Protein AF-A0A943U3I7-F1 (afdb_monomer_lite)

Secondary structure (DSSP, 8-state):
--S-HHHHHHHHHHHHHTSS-HHHHHHHTT--HHHHHHHHHHHHHHTTPPP------S--------THHHHHHHHS-HHHHHHHHHHHHHHHHHHHTT-------

Sequence (105 aa):
MKYTKEQRLDIGRRIYDGEISRYEAAEEYVINEQTARNYMRMYRDANQLPPKQGRRSICAPSFKKAPAELDELKAMTKEELIQELIKAKITEARLKKGYEVKGDV

Foldseek 3Di:
DLDDLVVLLVLLVCCLVPVDPLVRSCVVVVHDSVSSVVSVVSNCVVVVHDPPPDVDDDDDPPPPPPPVVPVVLVPDDPVVNVVVVVVVVVVVVCVVVVNDPPDDD

Structure (mmCIF, N/CA/C/O backbone):
data_AF-A0A943U3I7-F1
#
_entry.id   AF-A0A943U3I7-F1
#
loop_
_atom_site.group_PDB
_atom_site.id
_atom_site.type_symbol
_atom_site.label_atom_id
_atom_site.label_alt_id
_atom_site.label_comp_id
_atom_site.label_asym_id
_atom_site.label_entity_id
_atom_site.label_seq_id
_atom_site.pdbx_PDB_ins_code
_atom_site.Cartn_x
_atom_site.Cartn_y
_atom_site.Cartn_z
_atom_site.occupancy
_atom_site.B_iso_or_equiv
_atom_site.auth_seq_id
_atom_site.auth_comp_id
_atom_site.auth_asym_id
_atom_site.auth_atom_id
_atom_site.pdbx_PDB_model_num
ATOM 1 N N . MET A 1 1 ? -21.831 -7.857 13.645 1.00 65.38 1 MET A N 1
ATOM 2 C CA . MET A 1 1 ? -20.386 -7.517 13.569 1.00 65.38 1 MET A CA 1
ATOM 3 C C . MET A 1 1 ? -19.960 -6.958 14.920 1.00 65.38 1 MET A C 1
ATOM 5 O O . MET A 1 1 ? -20.676 -6.097 15.405 1.00 65.38 1 MET A O 1
ATOM 9 N N . LYS A 1 2 ? -18.849 -7.426 15.515 1.00 81.00 2 LYS A N 1
ATOM 10 C CA . LYS A 1 2 ? -18.415 -7.013 16.871 1.00 81.00 2 LYS A CA 1
ATOM 11 C C . LYS A 1 2 ? -18.008 -5.534 16.991 1.00 81.00 2 LYS A C 1
ATOM 13 O O . LYS A 1 2 ? -18.209 -4.955 18.045 1.00 81.00 2 LYS A O 1
ATOM 18 N N . TYR A 1 3 ? -17.472 -4.939 15.923 1.00 90.31 3 TYR A N 1
ATOM 19 C CA . TYR A 1 3 ? -16.940 -3.569 15.928 1.00 90.31 3 TYR A CA 1
ATOM 20 C C . TYR A 1 3 ? -17.624 -2.681 14.885 1.00 90.31 3 TYR A C 1
ATOM 22 O O . TYR A 1 3 ? -17.913 -3.145 13.767 1.00 90.31 3 TYR A O 1
ATOM 30 N N . THR A 1 4 ? -17.845 -1.409 15.228 1.00 95.00 4 THR A N 1
ATOM 31 C CA . THR A 1 4 ? -18.383 -0.376 14.325 1.00 95.00 4 THR A CA 1
ATOM 32 C C . THR A 1 4 ? -17.350 0.033 13.273 1.00 95.00 4 THR A C 1
ATOM 34 O O . THR A 1 4 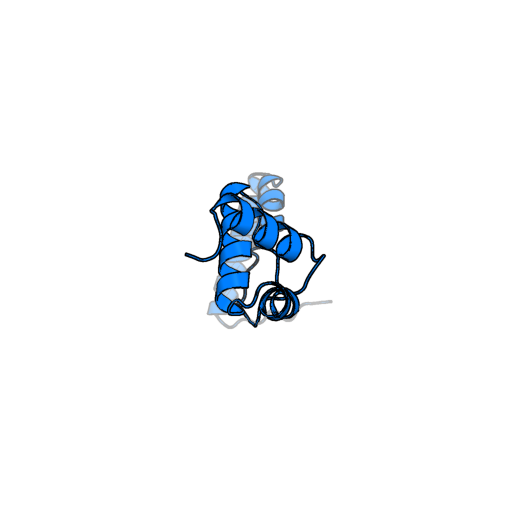? -16.172 -0.303 13.377 1.00 95.00 4 THR A O 1
ATOM 37 N N . LYS A 1 5 ? -17.768 0.744 12.218 1.00 92.69 5 LYS A N 1
ATOM 38 C CA . LYS A 1 5 ? -16.849 1.176 11.149 1.00 92.69 5 LYS A CA 1
ATOM 39 C C . LYS A 1 5 ? -15.706 2.045 11.688 1.00 92.69 5 LYS A C 1
ATOM 41 O O . LYS A 1 5 ? -14.565 1.844 11.289 1.00 92.69 5 LYS A O 1
ATOM 46 N N . GLU A 1 6 ? -16.012 2.956 12.603 1.00 93.81 6 GLU A N 1
ATOM 47 C CA . GLU A 1 6 ? -15.041 3.867 13.218 1.00 93.81 6 GLU A CA 1
ATOM 48 C C . GLU A 1 6 ? -14.018 3.112 14.065 1.00 93.81 6 GLU A C 1
ATOM 50 O O . GLU A 1 6 ? -12.821 3.297 13.881 1.00 93.81 6 GLU A O 1
ATOM 55 N N . GLN A 1 7 ? -14.471 2.163 14.889 1.00 94.81 7 GLN A N 1
ATOM 56 C CA . GLN A 1 7 ? -13.577 1.315 15.683 1.00 94.81 7 GLN A CA 1
ATOM 57 C C . GLN A 1 7 ? -12.618 0.506 14.802 1.00 94.81 7 GLN A C 1
ATOM 59 O O . GLN A 1 7 ? -11.450 0.345 15.132 1.00 94.81 7 GLN A O 1
ATOM 64 N N . ARG A 1 8 ? -13.081 0.020 13.644 1.00 95.06 8 ARG A N 1
ATOM 65 C CA . ARG A 1 8 ? -12.211 -0.698 12.697 1.00 95.06 8 ARG A CA 1
ATOM 66 C C . ARG A 1 8 ? -11.137 0.206 12.105 1.00 95.06 8 ARG A C 1
ATOM 68 O O . ARG A 1 8 ? -10.018 -0.248 11.901 1.00 95.06 8 ARG A O 1
ATOM 75 N N . LEU A 1 9 ? -11.478 1.458 11.806 1.00 95.12 9 LEU A N 1
ATOM 76 C CA . LEU A 1 9 ? -10.514 2.434 11.302 1.00 95.12 9 LEU A CA 1
ATOM 77 C C . LEU A 1 9 ? -9.498 2.811 12.381 1.00 95.12 9 LEU A C 1
ATOM 79 O O . LEU A 1 9 ? -8.317 2.904 12.068 1.00 95.12 9 LEU A O 1
ATOM 83 N N . ASP A 1 10 ? -9.936 2.952 13.632 1.00 96.00 10 ASP A N 1
ATOM 84 C CA . ASP A 1 10 ? -9.065 3.229 14.776 1.00 96.00 10 ASP A CA 1
ATOM 85 C C . ASP A 1 10 ? -8.059 2.089 15.012 1.00 96.00 10 ASP A C 1
ATOM 87 O O . ASP A 1 10 ? -6.853 2.320 15.001 1.00 96.00 10 ASP A O 1
ATOM 91 N N . ILE A 1 11 ? -8.528 0.836 15.064 1.00 95.31 11 ILE A N 1
ATOM 92 C CA . ILE A 1 11 ? -7.655 -0.351 15.153 1.00 95.31 11 ILE A CA 1
ATOM 93 C C . ILE A 1 11 ? -6.688 -0.400 13.960 1.00 95.31 11 ILE A C 1
ATOM 95 O O . ILE A 1 11 ? -5.496 -0.668 14.113 1.00 95.31 11 ILE A O 1
ATOM 99 N N . GLY A 1 12 ? -7.189 -0.113 12.755 1.00 94.62 12 GLY A N 1
ATOM 100 C CA . GLY A 1 12 ? -6.379 -0.057 11.542 1.00 94.62 12 GLY A CA 1
ATOM 101 C C . GLY A 1 12 ? -5.284 1.012 11.582 1.00 94.62 12 GLY A C 1
ATOM 102 O O . GLY A 1 12 ? -4.179 0.743 11.106 1.00 94.62 12 GLY A O 1
ATOM 103 N N . ARG A 1 13 ? -5.569 2.179 12.176 1.00 95.38 13 ARG A N 1
ATOM 104 C CA . ARG A 1 13 ? -4.603 3.260 12.412 1.00 95.38 13 ARG A CA 1
ATOM 105 C C . ARG A 1 13 ? -3.480 2.792 13.326 1.00 95.38 13 ARG A C 1
ATOM 107 O O . ARG A 1 13 ? -2.326 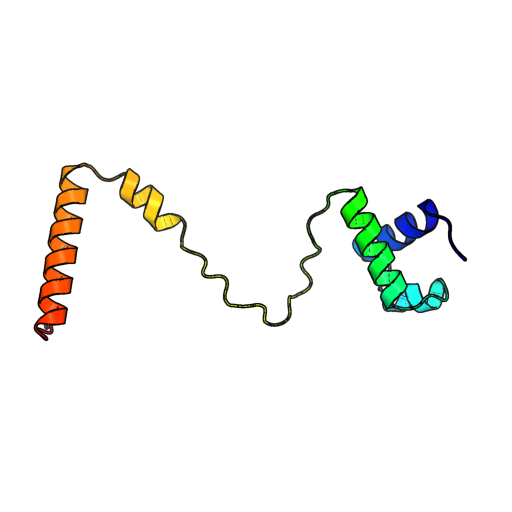2.846 12.915 1.00 95.38 13 ARG A O 1
ATOM 114 N N . ARG A 1 14 ? -3.817 2.244 14.501 1.00 95.69 14 ARG A N 1
ATOM 115 C CA . ARG A 1 14 ? -2.833 1.756 15.489 1.00 95.69 14 ARG A CA 1
ATOM 116 C C . ARG A 1 14 ? -1.859 0.745 14.867 1.00 95.69 14 ARG A C 1
ATOM 118 O O . ARG A 1 14 ? -0.649 0.827 15.069 1.00 95.69 14 ARG A O 1
ATOM 125 N N . ILE A 1 15 ? -2.369 -0.164 14.026 1.00 94.31 15 ILE A N 1
ATOM 126 C CA . ILE A 1 15 ? -1.545 -1.140 13.285 1.00 94.31 15 ILE A CA 1
ATOM 127 C C . ILE A 1 15 ? -0.685 -0.467 12.198 1.00 94.31 15 ILE A C 1
ATOM 129 O O . ILE A 1 15 ? 0.455 -0.873 11.940 1.00 94.31 15 ILE A O 1
ATOM 133 N N . TYR A 1 16 ? -1.222 0.542 11.508 1.00 91.75 16 TYR A N 1
ATOM 134 C CA . TYR A 1 16 ? -0.501 1.262 10.459 1.00 91.75 16 TYR A CA 1
ATOM 135 C C . TYR A 1 16 ? 0.673 2.066 11.023 1.00 91.75 16 TYR A C 1
ATOM 137 O O . TYR A 1 16 ? 1.791 1.928 10.510 1.00 91.75 16 TYR A O 1
ATOM 145 N N . ASP A 1 17 ? 0.438 2.806 12.102 1.00 91.25 17 ASP A N 1
ATOM 146 C CA . ASP A 1 17 ? 1.439 3.625 12.792 1.00 91.25 17 ASP A CA 1
ATOM 147 C C . ASP A 1 17 ? 2.478 2.757 13.522 1.00 91.25 17 ASP A C 1
ATOM 149 O O . ASP A 1 17 ? 3.609 3.180 13.743 1.00 91.25 17 ASP A O 1
ATOM 153 N N . GLY A 1 18 ? 2.145 1.484 13.772 1.00 90.56 18 GLY A N 1
ATOM 154 C CA . GLY A 1 18 ? 3.036 0.513 14.404 1.00 90.56 18 GLY A CA 1
ATOM 155 C C . GLY A 1 18 ? 2.987 0.549 15.929 1.00 90.56 18 GLY A C 1
ATOM 156 O O . GLY A 1 18 ? 3.914 0.050 16.554 1.00 90.56 18 GLY A O 1
ATOM 157 N N . GLU A 1 19 ? 1.922 1.114 16.509 1.00 94.88 19 GLU A N 1
ATOM 158 C CA . GLU A 1 19 ? 1.659 1.067 17.953 1.00 94.88 19 GLU A CA 1
ATOM 159 C C . GLU A 1 19 ? 1.431 -0.365 18.436 1.00 94.88 19 GLU A C 1
ATOM 161 O O . GLU A 1 19 ? 1.866 -0.730 19.521 1.00 94.88 19 GLU A O 1
ATOM 166 N N . ILE A 1 20 ? 0.732 -1.157 17.619 1.00 95.31 20 ILE A N 1
ATOM 167 C CA . ILE A 1 20 ? 0.477 -2.576 17.858 1.00 95.31 20 ILE A CA 1
ATOM 168 C C . ILE A 1 20 ? 0.742 -3.371 16.584 1.00 95.31 20 ILE A C 1
ATOM 170 O O . ILE A 1 20 ? 0.455 -2.938 15.461 1.00 95.31 20 ILE A O 1
ATOM 174 N N . SER A 1 21 ? 1.276 -4.572 16.745 1.00 93.75 21 SER A N 1
ATOM 175 C CA . SER A 1 21 ? 1.411 -5.535 15.664 1.00 93.75 21 SER A CA 1
ATOM 176 C C . SER A 1 21 ? 0.046 -6.084 15.247 1.00 93.75 21 SER A C 1
ATOM 178 O O . SER A 1 21 ? -0.906 -6.141 16.022 1.00 93.75 21 SER A O 1
ATOM 180 N N . ARG A 1 22 ? -0.046 -6.596 14.016 1.00 93.38 22 ARG A N 1
ATOM 181 C CA . ARG A 1 22 ? -1.232 -7.337 13.544 1.00 93.38 22 ARG A CA 1
ATOM 182 C C . ARG A 1 22 ? -1.567 -8.555 14.417 1.00 93.38 22 ARG A C 1
ATOM 184 O O . ARG A 1 22 ? -2.721 -8.967 14.445 1.00 93.38 22 ARG A O 1
ATOM 191 N N . TYR A 1 23 ? -0.555 -9.129 15.070 1.00 94.81 23 TYR A N 1
ATOM 192 C CA . TYR A 1 23 ? -0.690 -10.274 15.970 1.00 94.81 23 TYR A CA 1
ATOM 193 C C . TYR A 1 23 ? -1.213 -9.840 17.338 1.00 94.81 23 TYR A C 1
AT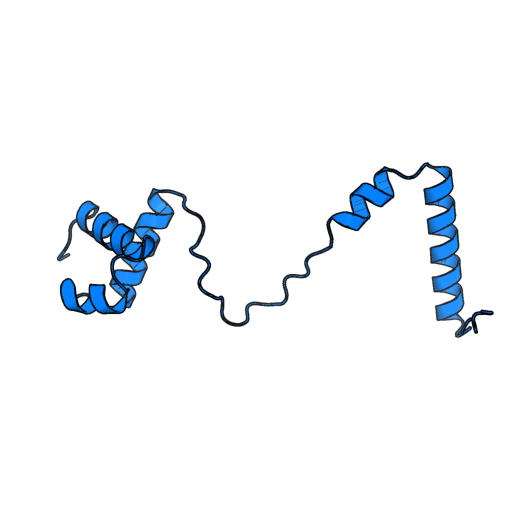OM 195 O O . TYR A 1 23 ? -2.198 -10.387 17.813 1.00 94.81 23 TYR A O 1
ATOM 203 N N . GLU A 1 24 ? -0.634 -8.787 17.909 1.00 95.31 24 GLU A N 1
ATOM 204 C CA . GLU A 1 24 ? -1.088 -8.202 19.178 1.00 95.31 24 GLU A CA 1
ATOM 205 C C . GLU A 1 24 ? -2.529 -7.695 19.063 1.00 95.31 24 GLU A C 1
ATOM 207 O O . GLU A 1 24 ? -3.362 -7.991 19.910 1.00 95.31 24 GLU A O 1
ATOM 212 N N . ALA A 1 25 ? -2.874 -7.044 17.948 1.00 95.19 25 ALA A N 1
ATOM 213 C CA . ALA A 1 25 ? -4.245 -6.625 17.676 1.00 95.19 25 ALA A CA 1
ATOM 214 C C . ALA A 1 25 ? -5.227 -7.809 17.582 1.00 95.19 25 ALA A C 1
ATOM 216 O O . ALA A 1 25 ? -6.407 -7.662 17.898 1.00 95.19 25 ALA A O 1
ATOM 217 N N . ALA A 1 26 ? -4.770 -8.978 17.124 1.00 95.19 26 ALA A N 1
ATOM 218 C CA . ALA A 1 26 ? -5.604 -10.175 17.060 1.00 95.19 26 ALA A CA 1
ATOM 219 C C . ALA A 1 26 ? -5.945 -10.693 18.466 1.00 95.19 26 ALA A C 1
ATOM 221 O O . ALA A 1 26 ? -7.091 -11.070 18.717 1.00 95.19 26 ALA A O 1
ATOM 222 N N . GLU A 1 27 ? -4.979 -10.646 19.383 1.00 94.62 27 GLU A N 1
ATOM 223 C CA . GLU A 1 27 ? -5.153 -11.039 20.782 1.00 94.62 27 GLU A CA 1
ATOM 224 C C . GLU A 1 27 ? -5.973 -10.007 21.570 1.00 94.62 27 GLU A C 1
ATOM 226 O O . GLU A 1 27 ? -6.988 -10.366 22.165 1.00 94.62 27 GLU A O 1
ATOM 231 N N . GLU A 1 28 ? -5.604 -8.721 21.508 1.00 94.94 28 GLU A N 1
ATOM 232 C CA . GLU A 1 28 ? -6.231 -7.625 22.269 1.00 94.94 28 GLU A CA 1
ATOM 233 C C . GLU A 1 28 ? -7.712 -7.448 21.909 1.00 94.94 28 GLU A C 1
ATOM 235 O O . GLU A 1 28 ? -8.572 -7.298 22.779 1.00 94.94 28 GLU A O 1
ATOM 240 N N . TYR A 1 29 ? -8.034 -7.515 20.615 1.00 93.81 29 TYR A N 1
ATOM 241 C CA . TYR A 1 29 ? -9.398 -7.321 20.121 1.00 93.81 29 TYR A CA 1
ATOM 242 C C . TYR A 1 29 ? -10.135 -8.636 19.845 1.00 93.81 29 TYR A C 1
ATOM 244 O O . TYR A 1 29 ? -11.273 -8.621 19.370 1.00 93.81 29 TYR A O 1
ATOM 252 N N . VAL A 1 30 ? -9.519 -9.788 20.131 1.00 94.31 30 VAL A N 1
ATOM 253 C CA . VAL A 1 30 ? -10.102 -11.120 19.891 1.00 94.31 30 VAL A CA 1
ATOM 254 C C . VAL A 1 30 ? -10.654 -11.226 18.458 1.00 94.31 30 VAL A C 1
ATOM 256 O O . VAL A 1 30 ? -11.815 -11.590 18.214 1.00 94.31 30 VAL A O 1
ATOM 259 N N . ILE A 1 31 ? -9.824 -10.824 17.493 1.00 94.00 31 ILE A N 1
ATOM 260 C CA . ILE A 1 31 ? -10.102 -10.867 16.053 1.00 94.00 31 ILE A CA 1
ATOM 261 C C . ILE A 1 31 ? -9.064 -11.730 15.348 1.00 94.00 31 ILE A C 1
ATOM 263 O O . ILE A 1 31 ? -7.972 -11.953 15.844 1.00 94.00 31 ILE A O 1
ATOM 267 N N . ASN A 1 32 ? -9.385 -12.207 14.149 1.00 94.31 32 ASN A N 1
ATOM 268 C CA . ASN A 1 32 ? -8.400 -12.921 13.344 1.00 94.31 32 ASN A CA 1
ATOM 269 C C . ASN A 1 32 ? -7.314 -11.945 12.839 1.00 94.31 32 ASN A C 1
ATOM 271 O O . ASN A 1 32 ? -7.620 -10.804 12.483 1.00 94.31 32 ASN A O 1
ATOM 275 N N . GLU A 1 33 ? -6.070 -12.410 12.709 1.00 93.75 33 GLU A N 1
ATOM 276 C CA . GLU A 1 33 ? -4.948 -11.666 12.115 1.00 93.75 33 GLU A CA 1
ATOM 277 C C . GLU A 1 33 ? -5.316 -11.104 10.728 1.00 93.75 33 GLU A C 1
ATOM 279 O O . GLU A 1 33 ? -4.998 -9.963 10.383 1.00 93.75 33 GLU A O 1
ATOM 284 N N . GLN A 1 34 ? -6.061 -11.878 9.929 1.00 93.56 34 GLN A N 1
ATOM 285 C CA . GLN A 1 34 ? -6.535 -11.429 8.619 1.00 93.56 34 GLN A CA 1
ATOM 286 C C . GLN A 1 34 ? -7.554 -10.282 8.729 1.00 93.56 34 GLN A C 1
ATOM 288 O O . GLN A 1 34 ? -7.587 -9.390 7.880 1.00 93.56 34 GLN A O 1
ATOM 293 N N . THR A 1 35 ? -8.374 -10.273 9.780 1.00 94.25 35 THR A N 1
ATOM 294 C CA . THR A 1 35 ? -9.321 -9.189 10.060 1.00 94.25 35 THR A CA 1
ATOM 295 C C . THR A 1 35 ? -8.581 -7.922 10.485 1.00 94.25 35 THR A C 1
ATOM 297 O O . THR A 1 35 ? -8.876 -6.856 9.950 1.00 94.25 35 THR A O 1
ATOM 300 N N . ALA A 1 36 ? -7.566 -8.042 11.346 1.00 94.94 36 ALA A N 1
ATOM 301 C CA . ALA A 1 36 ? -6.684 -6.936 11.723 1.00 94.94 36 ALA A CA 1
ATOM 302 C C . ALA A 1 36 ? -5.978 -6.331 10.491 1.00 94.94 36 ALA A C 1
ATOM 304 O O . ALA A 1 36 ? -5.962 -5.114 10.294 1.00 94.94 36 ALA A O 1
ATOM 305 N N . ARG A 1 37 ? -5.494 -7.183 9.575 1.00 93.94 37 ARG A N 1
ATOM 306 C CA . ARG A 1 37 ? -4.927 -6.767 8.280 1.00 93.94 37 ARG A CA 1
ATOM 307 C C . ARG 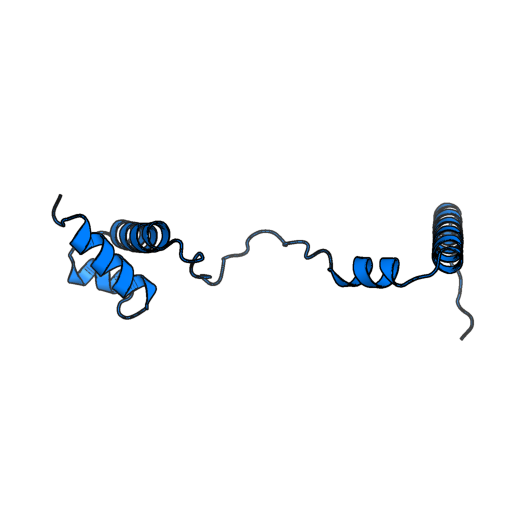A 1 37 ? -5.940 -6.026 7.403 1.00 93.94 37 ARG A C 1
ATOM 309 O O . ARG A 1 37 ? -5.594 -5.027 6.773 1.00 93.94 37 ARG A O 1
ATOM 316 N N . ASN A 1 38 ? -7.186 -6.493 7.357 1.00 94.94 38 ASN A N 1
ATOM 317 C CA . ASN A 1 38 ? -8.250 -5.821 6.613 1.00 94.94 38 ASN A CA 1
ATOM 318 C C . ASN A 1 38 ? -8.578 -4.447 7.214 1.00 94.94 38 ASN A C 1
ATOM 320 O O . ASN A 1 38 ? -8.760 -3.499 6.457 1.00 94.94 38 ASN A O 1
ATOM 324 N N . TYR A 1 39 ? -8.598 -4.311 8.541 1.00 94.88 39 TYR A N 1
ATOM 325 C CA . TYR A 1 39 ? -8.807 -3.026 9.219 1.00 94.88 39 TYR A CA 1
ATOM 326 C C . TYR A 1 39 ? -7.688 -2.026 8.907 1.00 94.88 39 TYR A C 1
ATOM 328 O O . TYR A 1 39 ? -7.967 -0.891 8.526 1.00 94.88 39 TYR A O 1
ATOM 336 N N . MET A 1 40 ? -6.430 -2.473 8.931 1.00 92.81 40 MET A N 1
ATOM 337 C CA . MET A 1 40 ? -5.278 -1.673 8.497 1.00 92.81 40 MET A CA 1
ATOM 338 C C . MET A 1 40 ? -5.410 -1.215 7.033 1.00 92.81 40 MET A C 1
ATOM 340 O O . MET A 1 40 ? -5.153 -0.055 6.709 1.00 92.81 40 MET A O 1
ATOM 344 N N . ARG A 1 41 ? -5.855 -2.104 6.132 1.00 93.12 41 ARG A N 1
ATOM 345 C CA . ARG A 1 41 ? -6.111 -1.753 4.726 1.00 93.12 41 ARG A CA 1
ATOM 346 C C . ARG A 1 41 ? -7.247 -0.737 4.588 1.00 93.12 41 ARG A C 1
ATOM 348 O O . ARG A 1 41 ? -7.100 0.212 3.829 1.00 93.12 41 ARG A O 1
ATOM 355 N N . MET A 1 42 ? -8.342 -0.907 5.330 1.00 93.62 42 MET A N 1
ATOM 356 C CA . MET A 1 42 ? -9.466 0.036 5.331 1.00 93.62 42 MET A CA 1
ATOM 357 C C . MET A 1 42 ? -9.029 1.437 5.766 1.00 93.62 42 MET A C 1
ATOM 359 O O . MET A 1 42 ? -9.419 2.410 5.129 1.00 93.62 42 MET A O 1
ATOM 363 N N . TYR A 1 43 ? -8.203 1.537 6.811 1.0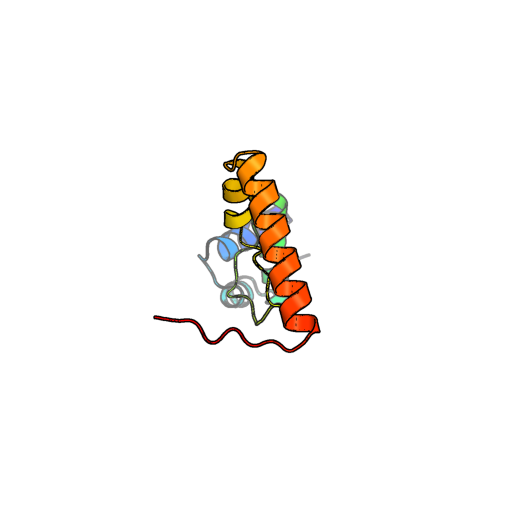0 94.31 43 TYR A N 1
ATOM 364 C CA . TYR A 1 43 ? -7.639 2.810 7.261 1.00 94.31 43 TYR A CA 1
ATOM 365 C C . TYR A 1 43 ? -6.778 3.469 6.178 1.00 94.31 43 TYR A C 1
ATOM 367 O O . TYR A 1 43 ? -6.926 4.657 5.897 1.00 94.31 43 TYR A O 1
ATOM 375 N N . ARG A 1 44 ? -5.916 2.689 5.520 1.00 91.56 44 ARG A N 1
ATOM 376 C CA . ARG A 1 44 ? -5.075 3.184 4.428 1.00 91.56 44 ARG A CA 1
ATOM 377 C C . ARG A 1 44 ? -5.907 3.699 3.253 1.00 91.56 44 ARG A C 1
ATOM 379 O O . ARG A 1 44 ? -5.642 4.790 2.762 1.00 91.56 44 ARG A O 1
ATOM 386 N N . ASP A 1 45 ? -6.896 2.922 2.815 1.00 91.12 45 ASP A N 1
ATOM 387 C CA . ASP A 1 45 ? -7.729 3.257 1.660 1.00 91.12 45 ASP A CA 1
ATOM 388 C C . ASP A 1 45 ? -8.613 4.493 1.963 1.00 91.12 45 ASP A C 1
ATOM 390 O O . ASP A 1 45 ? -8.776 5.353 1.101 1.00 91.12 45 ASP A O 1
ATOM 394 N N . ALA A 1 46 ? -9.105 4.644 3.203 1.00 91.88 46 ALA A N 1
ATOM 395 C CA . ALA A 1 46 ? -9.871 5.819 3.641 1.00 91.88 46 ALA A CA 1
ATOM 396 C C . ALA A 1 46 ? -9.044 7.118 3.655 1.00 91.88 46 ALA A C 1
ATOM 398 O O . ALA A 1 46 ? -9.579 8.182 3.355 1.00 91.88 46 ALA A O 1
ATOM 399 N N . ASN A 1 47 ? -7.750 7.024 3.970 1.00 90.50 47 ASN A N 1
ATOM 400 C CA . ASN A 1 47 ? -6.834 8.167 4.038 1.00 90.50 47 ASN A CA 1
ATOM 401 C C . ASN A 1 47 ? -5.946 8.316 2.791 1.00 90.50 47 ASN A C 1
ATOM 403 O O . ASN A 1 47 ? -5.053 9.157 2.781 1.00 90.50 47 ASN A O 1
ATOM 407 N N . GLN A 1 48 ? -6.159 7.491 1.757 1.00 85.81 48 GLN A N 1
ATOM 408 C CA . GLN A 1 48 ? -5.375 7.489 0.511 1.00 85.81 48 GLN A CA 1
ATOM 409 C C . GLN A 1 48 ? -3.856 7.387 0.755 1.00 85.81 48 GLN A C 1
ATOM 411 O O . GLN A 1 48 ? -3.042 7.924 0.005 1.00 85.81 48 GLN A O 1
ATOM 416 N N . LEU A 1 49 ? -3.464 6.680 1.818 1.00 80.62 49 LEU A N 1
ATOM 417 C CA . LEU A 1 49 ? -2.065 6.542 2.210 1.00 80.62 49 LEU A CA 1
ATOM 418 C C . LEU A 1 49 ? -1.339 5.553 1.284 1.00 80.62 49 LEU A C 1
ATOM 420 O O . LEU A 1 49 ? -1.933 4.559 0.841 1.00 80.62 49 LEU A O 1
ATOM 424 N N . PRO A 1 50 ? -0.039 5.763 1.003 1.00 75.31 50 PRO A N 1
ATOM 425 C CA . PRO A 1 50 ? 0.728 4.813 0.215 1.00 75.31 50 PRO A CA 1
ATOM 426 C C . PRO A 1 50 ? 0.731 3.435 0.901 1.00 75.31 50 PRO A C 1
ATOM 428 O O . PRO A 1 50 ? 0.698 3.340 2.132 1.00 75.31 50 PRO A O 1
ATOM 431 N N . PRO A 1 51 ? 0.772 2.324 0.143 1.00 70.00 51 PRO A N 1
ATOM 432 C CA . PRO A 1 51 ? 0.939 1.006 0.735 1.00 70.00 51 PRO A CA 1
ATOM 433 C C . PRO A 1 51 ? 2.185 0.997 1.621 1.00 70.00 51 PRO A C 1
ATOM 435 O O . PRO A 1 51 ? 3.278 1.238 1.105 1.00 70.00 51 PRO A O 1
ATOM 438 N N . LYS A 1 52 ? 2.029 0.692 2.924 1.00 67.00 52 LYS A N 1
ATOM 439 C CA . LYS A 1 52 ? 3.168 0.452 3.823 1.00 67.00 52 LYS A CA 1
ATOM 440 C C . LYS A 1 52 ? 4.072 -0.530 3.092 1.00 67.00 52 LYS A C 1
ATOM 442 O O . LYS A 1 52 ? 3.629 -1.634 2.755 1.00 67.00 52 LYS A O 1
ATOM 447 N N . GLN A 1 53 ? 5.278 -0.083 2.747 1.00 61.88 53 GLN A N 1
ATOM 448 C CA . GLN A 1 53 ? 6.297 -0.917 2.132 1.00 61.88 53 GLN A CA 1
ATOM 449 C C . GLN A 1 53 ? 6.676 -1.963 3.178 1.00 61.88 53 GLN A C 1
ATOM 451 O O . GLN A 1 53 ? 7.670 -1.843 3.884 1.00 61.88 53 GLN A O 1
ATOM 456 N N . GLY A 1 54 ? 5.855 -3.006 3.316 1.00 53.22 54 GLY A N 1
ATOM 457 C CA . GLY A 1 54 ? 6.350 -4.260 3.841 1.00 53.22 54 GLY A CA 1
ATOM 458 C C . GLY A 1 54 ? 7.567 -4.584 2.995 1.00 53.22 54 GLY A C 1
ATOM 459 O O . GLY A 1 54 ? 7.499 -4.398 1.776 1.00 53.22 54 GLY A O 1
ATOM 460 N N . ARG A 1 55 ? 8.674 -4.989 3.628 1.00 51.97 55 ARG A N 1
ATOM 461 C CA . ARG A 1 55 ? 9.780 -5.658 2.935 1.00 51.97 55 ARG A CA 1
ATOM 462 C C . ARG A 1 55 ? 9.137 -6.673 1.996 1.00 51.97 55 ARG A C 1
ATOM 464 O O . ARG A 1 55 ? 8.652 -7.703 2.461 1.00 51.97 55 ARG A O 1
ATOM 471 N N . ARG A 1 56 ? 8.962 -6.323 0.719 1.00 48.84 56 ARG A N 1
ATOM 472 C CA . ARG A 1 56 ? 8.183 -7.169 -0.174 1.00 48.84 56 ARG A CA 1
ATOM 473 C C . ARG A 1 56 ? 9.034 -8.403 -0.369 1.00 48.84 56 ARG A C 1
ATOM 475 O O . ARG A 1 56 ? 10.195 -8.297 -0.763 1.00 48.84 56 ARG A O 1
ATOM 482 N N . SER A 1 57 ? 8.435 -9.551 -0.066 1.00 54.25 57 SER A N 1
ATOM 483 C CA . SER A 1 57 ? 8.866 -10.820 -0.623 1.00 54.25 57 SER A CA 1
ATOM 484 C C . SER A 1 57 ? 9.095 -10.617 -2.112 1.00 54.25 57 SER A C 1
ATOM 486 O O . SER A 1 57 ? 8.306 -9.915 -2.747 1.00 54.25 57 SER A O 1
ATOM 488 N N . ILE A 1 58 ? 10.179 -11.207 -2.605 1.00 49.91 58 ILE A N 1
ATOM 489 C CA . ILE A 1 58 ? 10.661 -11.242 -3.987 1.00 49.91 58 ILE A CA 1
ATOM 490 C C . ILE A 1 58 ? 9.499 -11.028 -4.971 1.00 49.91 58 ILE A C 1
ATOM 492 O O . ILE A 1 58 ? 8.789 -11.953 -5.348 1.00 49.91 58 ILE A O 1
ATOM 496 N N . CYS A 1 59 ? 9.245 -9.770 -5.310 1.00 43.34 59 CYS A N 1
ATOM 497 C CA . CYS A 1 59 ? 8.243 -9.365 -6.278 1.00 43.34 59 CYS A CA 1
ATOM 498 C C . CYS A 1 59 ? 9.059 -8.877 -7.459 1.00 43.34 59 CYS A C 1
ATOM 500 O O . CYS A 1 59 ? 9.870 -7.974 -7.269 1.00 43.34 59 CYS A O 1
ATOM 502 N N . ALA A 1 60 ? 8.867 -9.564 -8.588 1.00 55.88 60 ALA A N 1
ATOM 503 C CA . ALA A 1 60 ? 9.412 -9.385 -9.934 1.00 55.88 60 ALA A CA 1
ATOM 504 C C . ALA A 1 60 ? 10.390 -8.211 -10.137 1.00 55.88 60 ALA A C 1
ATOM 506 O O . ALA A 1 60 ? 10.057 -7.089 -9.749 1.00 55.88 60 ALA A O 1
ATOM 507 N N . PRO A 1 61 ? 11.542 -8.424 -10.811 1.00 49.66 61 PRO A N 1
ATOM 508 C CA . PRO A 1 61 ? 12.503 -7.360 -11.068 1.00 49.66 61 PRO A CA 1
ATOM 509 C C . PRO A 1 61 ? 11.781 -6.196 -11.743 1.00 49.66 61 PRO A C 1
ATOM 511 O O . PRO A 1 61 ? 11.371 -6.259 -12.900 1.00 49.66 61 PRO A O 1
ATOM 514 N N . SER A 1 62 ? 11.585 -5.128 -10.975 1.00 56.56 62 SER A N 1
ATOM 515 C CA . SER A 1 62 ? 11.227 -3.838 -11.521 1.00 56.56 62 SER A CA 1
ATOM 516 C C . SER A 1 62 ? 12.433 -3.437 -12.350 1.00 56.56 62 SER A C 1
ATOM 518 O O . SER A 1 62 ? 13.468 -3.067 -11.795 1.00 56.56 62 SER A O 1
ATOM 520 N N . PHE A 1 63 ? 12.330 -3.574 -13.672 1.00 54.34 63 PHE A N 1
ATOM 521 C CA . PHE A 1 63 ? 13.239 -2.896 -14.579 1.00 54.34 63 PHE A CA 1
ATOM 522 C C . PHE A 1 63 ? 13.052 -1.406 -14.317 1.00 54.34 63 PHE A C 1
ATOM 524 O O . PHE A 1 63 ? 12.163 -0.762 -14.873 1.00 54.34 63 PHE A O 1
ATOM 531 N N . LYS A 1 64 ? 13.854 -0.856 -13.406 1.00 53.66 64 LYS A N 1
ATOM 532 C CA . LYS A 1 64 ? 14.049 0.580 -13.333 1.00 53.66 64 LYS A CA 1
ATOM 533 C C . LYS A 1 64 ? 14.752 0.935 -14.633 1.00 53.66 64 LYS A C 1
ATOM 535 O O . LYS A 1 64 ? 15.965 0.791 -14.730 1.00 53.66 64 LYS A O 1
ATOM 540 N N . LYS A 1 65 ? 13.993 1.320 -15.659 1.00 56.12 65 LYS A N 1
ATOM 541 C CA . LYS A 1 65 ? 14.584 2.046 -16.778 1.00 56.12 65 LYS A CA 1
ATOM 542 C C . LYS A 1 65 ? 15.129 3.329 -16.168 1.00 56.12 65 LYS A C 1
ATOM 544 O O . LYS A 1 65 ? 14.364 4.086 -15.569 1.00 56.12 65 LYS A O 1
ATOM 549 N N . ALA A 1 66 ? 16.449 3.471 -16.192 1.00 57.16 66 ALA A N 1
ATOM 550 C CA . ALA A 1 66 ? 17.122 4.629 -15.643 1.00 57.16 66 ALA A CA 1
ATOM 551 C C . ALA A 1 66 ? 16.527 5.881 -16.311 1.00 57.16 66 ALA A C 1
ATOM 553 O O . ALA A 1 66 ? 16.555 5.973 -17.535 1.00 57.16 66 ALA A O 1
ATOM 554 N N . PRO A 1 67 ? 15.964 6.834 -15.550 1.00 53.34 67 PRO A N 1
ATOM 555 C CA . PRO A 1 67 ? 15.501 8.095 -16.126 1.00 53.34 67 PRO A CA 1
ATOM 556 C C . PRO A 1 67 ? 16.663 8.960 -16.647 1.00 53.34 67 PRO A C 1
ATOM 558 O O . PRO A 1 67 ? 16.415 9.915 -17.369 1.00 53.34 67 PRO A O 1
ATOM 561 N N . ALA A 1 68 ? 17.913 8.600 -16.324 1.00 56.19 68 ALA A N 1
ATOM 562 C CA . ALA A 1 68 ? 19.118 9.329 -16.715 1.00 56.19 68 ALA A CA 1
ATOM 563 C C . ALA A 1 68 ? 19.345 9.389 -18.240 1.00 56.19 68 ALA A C 1
ATOM 565 O O . ALA A 1 68 ? 19.781 10.419 -18.734 1.00 56.19 68 ALA A O 1
ATOM 566 N N . GLU A 1 69 ? 18.971 8.355 -19.005 1.00 65.62 69 GLU A N 1
ATOM 567 C CA . GLU A 1 69 ? 19.225 8.346 -20.458 1.00 65.62 69 GLU A CA 1
ATOM 568 C C . GLU A 1 69 ? 18.403 9.397 -21.224 1.00 65.62 69 GLU A C 1
ATOM 570 O O . GLU A 1 69 ? 18.852 9.911 -22.242 1.00 65.62 69 GLU A O 1
ATOM 575 N N . LEU A 1 70 ? 17.190 9.739 -20.773 1.00 72.12 70 LEU A N 1
ATOM 576 C CA . LEU A 1 70 ? 16.308 10.624 -21.549 1.00 72.12 70 LEU A CA 1
ATOM 577 C C . LEU A 1 70 ? 16.694 12.102 -21.452 1.00 72.12 70 LEU A C 1
ATOM 579 O O . LEU A 1 70 ? 16.587 12.816 -22.450 1.00 72.12 70 LEU A O 1
ATOM 583 N N . ASP A 1 71 ? 17.126 12.561 -20.278 1.00 77.31 71 ASP A N 1
ATOM 584 C CA . ASP A 1 71 ? 17.526 13.958 -20.086 1.00 77.31 71 ASP A CA 1
ATOM 585 C C . ASP A 1 71 ? 18.865 14.255 -20.781 1.00 77.31 71 ASP A C 1
ATOM 587 O O . ASP A 1 71 ? 19.017 15.317 -21.386 1.00 77.31 71 ASP A O 1
ATOM 591 N N . GLU A 1 72 ? 19.789 13.289 -20.797 1.00 79.12 72 GLU A N 1
ATOM 592 C CA . GLU A 1 72 ? 21.059 13.368 -21.532 1.00 79.12 72 GLU A CA 1
ATOM 593 C C . GLU A 1 72 ? 20.831 13.431 -23.050 1.00 79.12 72 GLU A C 1
ATOM 595 O O . GLU A 1 72 ? 21.356 14.319 -23.724 1.00 79.12 72 GLU A O 1
ATOM 600 N N . LEU A 1 73 ? 19.954 12.570 -23.584 1.00 77.88 73 LEU A N 1
ATOM 601 C CA . LEU A 1 73 ? 19.562 12.602 -24.998 1.00 77.88 73 LEU A CA 1
ATOM 602 C C . LEU A 1 73 ? 18.907 13.935 -25.396 1.00 77.88 73 LEU A C 1
ATOM 604 O O . LEU A 1 73 ? 19.074 14.400 -26.523 1.00 77.88 73 LEU A O 1
ATOM 608 N N . LYS A 1 74 ? 18.152 14.560 -24.486 1.00 81.12 74 LYS A N 1
ATOM 609 C CA . LYS A 1 74 ? 17.464 15.835 -24.738 1.00 81.12 74 LYS A CA 1
ATOM 610 C C . LYS A 1 74 ? 18.403 17.043 -24.683 1.00 81.12 74 LYS A C 1
ATOM 612 O O . LYS A 1 74 ? 18.096 18.067 -25.292 1.00 81.12 74 LYS A O 1
ATOM 617 N N . ALA A 1 75 ? 19.510 16.936 -23.951 1.00 86.50 75 ALA A N 1
ATOM 618 C CA . ALA A 1 75 ? 20.529 17.976 -23.851 1.00 86.50 75 ALA A CA 1
ATOM 619 C C . ALA A 1 75 ? 21.466 18.019 -25.071 1.00 86.50 75 ALA A C 1
ATOM 621 O O . ALA A 1 75 ? 22.103 19.047 -25.303 1.00 86.50 75 ALA A O 1
ATOM 622 N N . MET A 1 76 ? 21.536 16.940 -25.857 1.00 86.31 76 MET A N 1
ATOM 623 C CA . MET A 1 76 ? 22.357 16.887 -27.064 1.00 86.31 76 MET A CA 1
ATOM 624 C C . MET A 1 76 ? 21.800 17.730 -28.211 1.00 86.31 76 MET A C 1
ATOM 626 O O . MET A 1 76 ? 20.592 17.865 -28.427 1.00 86.31 76 MET A O 1
ATOM 630 N N . THR A 1 77 ? 22.716 18.256 -29.012 1.00 91.56 77 THR A N 1
ATOM 631 C CA . THR A 1 77 ? 22.396 18.951 -30.253 1.00 91.56 77 THR A CA 1
ATOM 632 C C . THR A 1 77 ? 21.983 17.963 -31.349 1.00 91.56 77 THR A C 1
ATOM 634 O O . THR A 1 77 ? 22.288 16.769 -31.322 1.00 91.56 77 THR A O 1
ATOM 637 N N . LYS A 1 78 ? 21.286 18.467 -32.374 1.00 88.31 78 LYS A N 1
ATOM 638 C CA . LYS A 1 78 ? 20.823 17.658 -33.514 1.00 88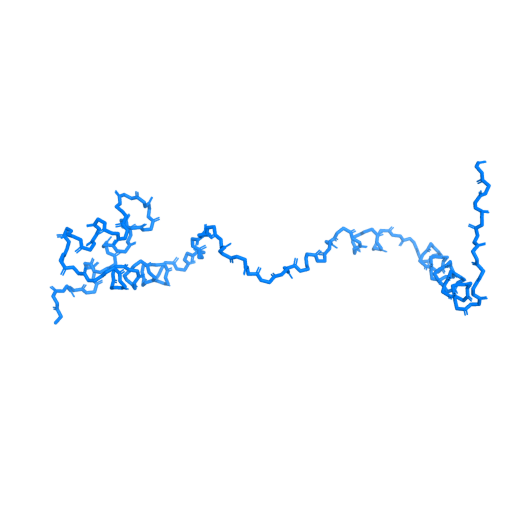.31 78 LYS A CA 1
ATOM 639 C C . LYS A 1 78 ? 21.961 16.875 -34.184 1.00 88.31 78 LYS A C 1
ATOM 641 O O . LYS A 1 78 ? 21.737 15.762 -34.651 1.00 88.31 78 LYS A O 1
ATOM 646 N N . GLU A 1 79 ? 23.153 17.458 -34.257 1.00 91.38 79 GLU A N 1
ATOM 647 C CA . GLU A 1 79 ? 24.318 16.842 -34.896 1.00 91.38 79 GLU A CA 1
ATOM 648 C C . GLU A 1 79 ? 24.887 15.695 -34.059 1.00 91.38 79 GLU A C 1
ATOM 650 O O . GLU A 1 79 ? 25.178 14.630 -34.602 1.00 91.38 79 GLU A O 1
ATOM 655 N N . GLU A 1 80 ? 24.966 15.872 -32.742 1.00 87.88 80 GLU A N 1
ATOM 656 C CA . GLU A 1 80 ? 25.423 14.841 -31.805 1.00 87.88 80 GLU A CA 1
ATOM 657 C C . GLU A 1 80 ? 24.494 13.623 -31.826 1.00 87.88 80 GLU A C 1
ATOM 659 O O . GLU A 1 80 ? 24.962 12.495 -31.982 1.00 87.88 80 GLU A O 1
ATOM 664 N N . LEU A 1 81 ? 23.176 13.845 -31.827 1.00 90.81 81 LEU A N 1
ATOM 665 C CA . LEU A 1 81 ? 22.184 12.771 -31.957 1.00 90.81 81 LEU A CA 1
ATOM 666 C C . LEU A 1 81 ? 22.344 11.978 -33.263 1.00 90.81 81 LEU A C 1
ATOM 668 O O . LEU A 1 81 ? 22.225 10.751 -33.282 1.00 90.81 81 LEU A O 1
ATOM 672 N N . ILE A 1 82 ? 22.637 12.659 -34.374 1.00 91.94 82 ILE A N 1
ATOM 673 C CA . ILE A 1 82 ? 22.895 11.998 -35.660 1.00 91.94 82 ILE A CA 1
ATOM 674 C C . ILE A 1 82 ? 24.173 11.154 -35.580 1.00 91.94 82 ILE A C 1
ATOM 676 O O . ILE A 1 82 ? 24.190 10.020 -36.067 1.00 91.94 82 ILE A O 1
ATOM 680 N N . GLN A 1 83 ? 25.232 11.668 -34.952 1.00 90.06 83 GLN A N 1
ATOM 681 C CA . GLN A 1 83 ? 26.483 10.930 -34.776 1.00 90.06 83 GLN A CA 1
ATOM 682 C C . GLN A 1 83 ? 26.308 9.690 -33.895 1.00 90.06 83 GLN A C 1
ATOM 684 O O . GLN A 1 83 ? 26.861 8.638 -34.223 1.00 90.06 83 GLN A O 1
ATOM 689 N N . GLU A 1 84 ? 25.528 9.771 -32.816 1.00 88.62 84 GLU A N 1
ATOM 690 C CA . GLU A 1 84 ? 25.220 8.610 -31.976 1.00 88.62 84 GLU A CA 1
ATOM 691 C C . GLU A 1 84 ? 24.477 7.522 -32.749 1.00 88.62 84 GLU A C 1
ATOM 693 O O . GLU A 1 84 ? 24.867 6.354 -32.702 1.00 88.62 84 GLU A O 1
ATOM 698 N N . LEU A 1 85 ? 23.471 7.900 -33.543 1.00 91.62 85 LEU A N 1
ATOM 699 C CA . LEU A 1 85 ? 22.748 6.955 -34.396 1.00 91.62 85 LEU A CA 1
ATOM 700 C C . LEU A 1 85 ? 23.664 6.288 -35.430 1.00 91.62 85 LEU A C 1
ATOM 702 O O . LEU A 1 85 ? 23.521 5.095 -35.708 1.00 91.62 85 LEU A O 1
ATOM 706 N N . ILE A 1 86 ? 24.620 7.032 -35.994 1.00 91.44 86 ILE A N 1
ATOM 707 C CA . ILE A 1 86 ? 25.622 6.482 -36.915 1.00 91.44 86 ILE A CA 1
ATOM 708 C C . ILE A 1 86 ? 26.518 5.474 -36.184 1.00 91.44 86 ILE A C 1
ATOM 710 O O . ILE A 1 86 ? 26.694 4.355 -36.670 1.00 91.44 86 ILE A O 1
ATOM 714 N N . LYS A 1 87 ? 27.048 5.828 -35.005 1.00 88.38 87 LYS A N 1
ATOM 715 C CA . LYS A 1 87 ? 27.890 4.935 -34.192 1.00 88.38 87 LYS A CA 1
ATOM 716 C C . LYS A 1 87 ? 27.140 3.657 -33.811 1.00 88.38 87 LYS A C 1
ATOM 718 O O . LYS A 1 87 ? 27.683 2.573 -34.009 1.00 88.38 87 LYS A O 1
ATOM 723 N N . ALA A 1 88 ? 25.889 3.772 -33.362 1.00 87.88 88 ALA A N 1
ATOM 724 C CA . ALA A 1 88 ? 25.041 2.638 -33.000 1.00 87.88 88 ALA A CA 1
ATOM 725 C C . ALA A 1 88 ? 24.785 1.689 -34.185 1.00 87.88 88 ALA A C 1
ATOM 727 O O . ALA A 1 88 ? 24.908 0.474 -34.054 1.00 87.88 88 ALA A O 1
ATOM 728 N N . LYS A 1 89 ? 24.505 2.222 -35.381 1.00 87.69 89 LYS A N 1
ATOM 729 C CA . LYS A 1 89 ? 24.348 1.389 -36.587 1.00 87.69 89 LYS A CA 1
ATOM 730 C C . LYS A 1 89 ? 25.648 0.704 -37.008 1.00 87.69 89 LYS A C 1
ATOM 732 O O . LYS A 1 89 ? 25.618 -0.418 -37.512 1.00 87.69 89 LYS A O 1
ATOM 737 N N . ILE A 1 90 ? 26.793 1.362 -36.819 1.00 87.75 90 ILE A N 1
ATOM 738 C CA . ILE A 1 90 ? 28.107 0.774 -37.108 1.00 87.75 90 ILE A CA 1
ATOM 739 C C . ILE A 1 90 ? 28.400 -0.374 -36.143 1.00 87.75 90 ILE A C 1
ATOM 741 O O . ILE A 1 90 ? 28.835 -1.436 -36.589 1.00 87.75 90 ILE A O 1
ATOM 745 N N . THR A 1 91 ? 28.171 -0.192 -34.841 1.00 82.62 91 THR A N 1
ATOM 746 C CA . THR A 1 91 ? 28.396 -1.248 -33.845 1.00 82.62 91 THR A CA 1
ATOM 747 C C . THR A 1 91 ? 27.459 -2.429 -34.071 1.00 82.62 91 THR A C 1
ATOM 749 O O . THR A 1 91 ? 27.924 -3.566 -34.085 1.00 82.62 91 THR A O 1
ATOM 752 N N . GLU A 1 92 ? 26.182 -2.182 -34.368 1.00 83.69 92 GLU A N 1
ATOM 753 C CA . GLU A 1 92 ? 25.211 -3.221 -34.725 1.00 83.69 92 GLU A CA 1
ATOM 754 C C . GLU A 1 92 ? 25.647 -4.011 -35.971 1.00 83.69 92 GLU A C 1
ATOM 756 O O . GLU A 1 92 ? 25.680 -5.244 -35.963 1.00 83.69 92 GLU A O 1
ATOM 761 N N . ALA A 1 93 ? 26.054 -3.317 -37.039 1.00 82.88 93 ALA A N 1
ATOM 762 C CA . ALA A 1 93 ? 26.531 -3.961 -38.259 1.00 82.88 93 ALA A CA 1
ATOM 763 C C . ALA A 1 93 ? 27.836 -4.748 -38.044 1.00 82.88 93 ALA A C 1
ATOM 765 O O . ALA A 1 93 ? 28.029 -5.792 -38.670 1.00 82.88 93 ALA A O 1
ATOM 766 N N . ARG A 1 94 ? 28.729 -4.273 -37.165 1.00 76.00 94 ARG A N 1
ATOM 767 C CA . ARG A 1 94 ? 29.967 -4.977 -36.788 1.00 76.00 94 ARG A CA 1
ATOM 768 C C . ARG A 1 94 ? 29.678 -6.242 -35.987 1.00 76.00 94 ARG A C 1
ATOM 770 O O . ARG A 1 94 ? 30.194 -7.294 -36.355 1.00 76.00 94 ARG A O 1
ATOM 777 N N . LEU A 1 95 ? 28.808 -6.158 -34.979 1.00 75.75 95 LEU A N 1
ATOM 778 C CA . LEU A 1 95 ? 28.349 -7.306 -34.191 1.00 75.75 95 LEU A CA 1
ATOM 779 C C . LEU A 1 95 ? 27.708 -8.365 -35.090 1.00 75.75 95 LEU A C 1
ATOM 781 O O . LEU A 1 95 ? 28.057 -9.539 -35.016 1.00 75.75 95 LEU A O 1
ATOM 785 N N . LYS A 1 96 ? 26.839 -7.942 -36.016 1.00 80.56 96 LYS A N 1
ATOM 786 C CA . LYS A 1 96 ? 26.191 -8.842 -36.978 1.00 80.56 96 LYS A CA 1
ATOM 787 C C . LYS A 1 96 ? 27.183 -9.548 -37.905 1.00 80.56 96 LYS A C 1
ATOM 789 O O . LYS A 1 96 ? 26.924 -10.665 -38.341 1.00 80.56 96 LYS A O 1
ATOM 794 N N . LYS A 1 97 ? 28.303 -8.898 -38.225 1.00 78.94 97 LYS A N 1
ATOM 795 C CA . LYS A 1 97 ? 29.375 -9.459 -39.056 1.00 78.94 97 LYS A CA 1
ATOM 796 C C . LYS A 1 97 ? 30.454 -10.198 -38.246 1.00 78.94 97 LYS A C 1
ATOM 798 O O . LYS A 1 97 ? 31.408 -10.676 -38.847 1.00 78.94 97 LYS A O 1
ATOM 803 N N . GLY A 1 98 ? 30.311 -10.304 -36.920 1.00 69.38 98 GLY A N 1
ATOM 804 C CA . GLY A 1 98 ? 31.249 -11.021 -36.049 1.00 69.38 98 GLY A CA 1
ATOM 805 C C . GLY A 1 98 ? 32.616 -10.347 -35.886 1.00 69.38 98 GLY A C 1
ATOM 806 O O . GLY A 1 98 ? 33.574 -11.012 -35.504 1.00 69.38 98 GLY A O 1
ATOM 807 N N . TYR A 1 99 ? 32.736 -9.049 -36.187 1.00 62.19 99 TYR A N 1
ATOM 808 C CA . TYR A 1 99 ? 33.988 -8.317 -35.988 1.00 62.19 99 TYR A CA 1
ATOM 809 C C . TYR A 1 99 ? 34.098 -7.847 -34.533 1.00 62.19 99 TYR A C 1
ATOM 811 O O . TYR A 1 99 ? 33.464 -6.865 -34.144 1.00 62.19 99 TYR A O 1
ATOM 819 N N . GLU A 1 100 ? 34.929 -8.525 -33.740 1.00 61.72 100 GLU A N 1
ATOM 820 C CA . GLU A 1 100 ? 35.407 -8.018 -32.451 1.00 61.72 100 GLU A CA 1
ATOM 821 C C . GLU A 1 100 ? 36.437 -6.907 -32.685 1.00 61.72 100 GLU A C 1
ATOM 823 O O . GLU A 1 100 ? 37.481 -7.113 -33.308 1.00 61.72 100 GLU A O 1
ATOM 828 N N . VAL A 1 101 ? 36.144 -5.707 -32.181 1.00 61.62 101 VAL A N 1
ATOM 829 C CA . VAL A 1 101 ? 37.122 -4.620 -32.113 1.00 61.62 101 VAL A CA 1
ATOM 830 C C . VAL A 1 101 ? 38.032 -4.917 -30.926 1.00 61.62 101 VAL A C 1
ATOM 832 O O . VAL A 1 101 ? 37.644 -4.706 -29.780 1.00 61.62 101 VAL A O 1
ATOM 835 N N . LYS A 1 102 ? 39.242 -5.415 -31.190 1.00 64.25 102 LYS A N 1
ATOM 836 C CA . LYS A 1 102 ? 40.328 -5.348 -30.208 1.00 64.25 102 LYS A CA 1
ATOM 837 C C . LYS A 1 102 ? 40.659 -3.867 -30.039 1.00 64.25 102 LYS A C 1
ATOM 839 O O . LYS A 1 102 ? 41.129 -3.247 -30.986 1.00 64.25 102 LYS A O 1
ATOM 844 N N . GLY A 1 103 ? 40.283 -3.282 -28.906 1.00 59.41 103 GLY A N 1
ATOM 845 C CA . GLY A 1 103 ? 40.593 -1.885 -28.613 1.00 59.41 103 GLY A CA 1
ATOM 846 C C . GLY A 1 103 ? 42.102 -1.691 -28.487 1.00 59.41 103 GLY A C 1
ATOM 847 O O . GLY A 1 103 ? 42.756 -2.477 -27.802 1.00 59.41 103 GLY A O 1
ATOM 848 N N . ASP A 1 104 ? 42.630 -0.663 -29.145 1.00 52.00 104 ASP A N 1
ATOM 849 C CA . ASP A 1 104 ? 43.938 -0.107 -28.810 1.00 52.00 104 ASP A CA 1
ATOM 850 C C . ASP A 1 104 ? 43.793 0.725 -27.522 1.00 52.00 104 ASP A C 1
ATOM 852 O O . ASP A 1 104 ? 42.810 1.458 -27.364 1.00 52.00 104 ASP A O 1
ATOM 856 N N . VAL A 1 105 ? 44.733 0.520 -26.593 1.00 43.12 105 VAL A N 1
ATOM 857 C CA . VAL A 1 105 ? 44.850 1.176 -25.274 1.00 43.12 105 VAL A CA 1
ATOM 858 C C . VAL A 1 105 ? 45.216 2.648 -25.422 1.00 43.12 105 VAL A C 1
ATOM 860 O O . VAL A 1 105 ? 46.095 2.943 -26.262 1.00 43.12 105 VAL A O 1
#

pLDDT: mean 81.16, std 15.84, range [43.12, 96.0]

Radius of gyration: 27.41 Å; chains: 1; bounding box: 65×32×61 Å